Protein AF-A0A9X2L7C3-F1 (afdb_monomer_lite)

InterPro domains:
  IPR060381 Y2318, C-terminal domain [PF27539] (10-64)

Sequence (81 aa):
MPLKEKLLLAFFIWLGVYPSVLFMTWLVGKVGMDPPLPIKVLITTMVTVPTIEFLFLKRAKKITAAVEKKLGIDGDLREEG

Foldseek 3Di:
DDPVLVVQLVVQLCVVLVVLLVVLLVVLVVVPDPDPPVVSVVVSCVVSVVCSVVPRVVVSVVVSVVVCVVVVVPPPPPVPD

Radius of gyration: 17.77 Å; chains: 1; bounding box: 32×16×56 Å

Secondary structure (DSSP, 8-state):
--HHHHHHHHHHHHHHHHHHHHHHHHHHHHT-----HHHHHHHHHHHHHHHIIIIIIHHHHHHHHHHHHHHTTTSTTSS--

Organism: NCBI:txid2965077

Structure (mmCIF, N/CA/C/O backbone):
data_AF-A0A9X2L7C3-F1
#
_entry.id   AF-A0A9X2L7C3-F1
#
loop_
_atom_site.group_PDB
_atom_site.id
_atom_site.type_symbol
_atom_site.label_atom_id
_atom_site.label_alt_id
_atom_site.label_comp_id
_atom_site.label_asym_id
_atom_site.label_entity_id
_atom_site.label_seq_id
_atom_site.pdbx_PDB_ins_code
_atom_site.Cartn_x
_atom_site.Cartn_y
_atom_site.Cartn_z
_atom_site.occupancy
_atom_site.B_iso_or_equiv
_atom_site.auth_seq_id
_atom_site.auth_comp_id
_atom_site.auth_asym_id
_atom_site.auth_atom_id
_atom_site.pdbx_PDB_model_num
ATOM 1 N N . MET A 1 1 ? -14.328 3.671 16.327 1.00 57.00 1 MET A N 1
ATOM 2 C CA . MET A 1 1 ? -13.949 2.442 15.603 1.00 57.00 1 MET A CA 1
ATOM 3 C C . MET A 1 1 ? -12.782 1.795 16.341 1.00 57.00 1 MET A C 1
ATOM 5 O O . MET A 1 1 ? -11.662 2.308 16.238 1.00 57.00 1 MET A O 1
ATOM 9 N N . PRO A 1 2 ? -13.044 0.774 17.166 1.00 74.94 2 PRO A N 1
ATOM 10 C CA . PRO A 1 2 ? -12.026 0.026 17.894 1.00 74.94 2 PRO A CA 1
ATOM 11 C C . PRO A 1 2 ? -11.003 -0.619 16.951 1.00 74.94 2 PRO A C 1
ATOM 13 O O . PRO A 1 2 ? -11.249 -0.841 15.763 1.00 74.94 2 PRO A O 1
ATOM 16 N N . LEU A 1 3 ? -9.819 -0.919 17.491 1.00 76.81 3 LEU A N 1
ATOM 17 C CA . LEU A 1 3 ? -8.685 -1.449 16.727 1.00 76.81 3 LEU A CA 1
ATOM 18 C C . LEU A 1 3 ? -9.032 -2.754 15.986 1.00 76.81 3 LEU A C 1
ATOM 20 O O . LEU A 1 3 ? -8.603 -2.945 14.851 1.00 76.81 3 LEU A O 1
ATOM 24 N N . LYS A 1 4 ? -9.864 -3.612 16.593 1.00 73.62 4 LYS A N 1
ATOM 25 C CA . LYS A 1 4 ? -10.323 -4.883 16.010 1.00 73.62 4 LYS A CA 1
ATOM 26 C C . LYS A 1 4 ? -11.119 -4.676 14.712 1.00 73.62 4 LYS A C 1
ATOM 28 O O . LYS A 1 4 ? -10.824 -5.324 13.711 1.00 73.62 4 LYS A O 1
ATOM 33 N N . GLU A 1 5 ? -12.058 -3.730 14.691 1.00 70.06 5 GLU A N 1
ATOM 34 C CA . GLU A 1 5 ? -12.840 -3.389 13.491 1.00 70.06 5 GLU A CA 1
ATOM 35 C C . GLU A 1 5 ? -11.959 -2.810 12.383 1.00 70.06 5 GLU A C 1
ATOM 37 O O . GLU A 1 5 ? -12.109 -3.169 11.215 1.00 70.06 5 GLU A O 1
ATOM 42 N N . LYS A 1 6 ? -10.992 -1.955 12.743 1.00 73.88 6 LYS A N 1
ATOM 43 C CA . LYS A 1 6 ? -10.035 -1.390 11.780 1.00 73.88 6 LYS A CA 1
ATOM 44 C C . LYS A 1 6 ? -9.187 -2.474 11.118 1.00 73.88 6 LYS A C 1
ATOM 46 O O . LYS A 1 6 ? -8.978 -2.418 9.908 1.00 73.88 6 LYS A O 1
ATOM 51 N N . LEU A 1 7 ? -8.722 -3.458 11.889 1.00 81.75 7 LEU A N 1
ATOM 52 C CA . LEU A 1 7 ? -7.939 -4.583 11.373 1.00 81.75 7 LEU A CA 1
ATOM 53 C C . LEU A 1 7 ? -8.780 -5.510 10.493 1.00 81.75 7 LEU A C 1
ATOM 55 O O . LEU A 1 7 ? -8.327 -5.905 9.422 1.00 81.75 7 LEU A O 1
ATOM 59 N N . LEU A 1 8 ? -10.015 -5.809 10.900 1.00 77.81 8 LEU A N 1
ATOM 60 C CA . LEU A 1 8 ? -10.933 -6.631 10.113 1.00 77.81 8 LEU A CA 1
ATOM 61 C C . LEU A 1 8 ? -11.281 -5.946 8.782 1.00 77.81 8 LEU A C 1
ATOM 63 O O . LEU A 1 8 ? -11.202 -6.566 7.722 1.00 77.81 8 LEU A O 1
ATOM 67 N N . LEU A 1 9 ? -11.565 -4.643 8.810 1.00 76.00 9 LEU A N 1
ATOM 68 C CA . LEU A 1 9 ? -11.781 -3.839 7.609 1.00 76.00 9 LEU A CA 1
ATOM 69 C C . LEU A 1 9 ? -10.532 -3.810 6.714 1.00 76.00 9 LEU A C 1
ATOM 71 O O . LEU A 1 9 ? -10.649 -4.017 5.506 1.00 76.00 9 LEU A O 1
ATOM 75 N N . ALA A 1 10 ? -9.341 -3.609 7.286 1.00 79.00 10 ALA A N 1
ATOM 76 C CA . ALA A 1 10 ? -8.083 -3.625 6.539 1.00 79.00 10 ALA A CA 1
ATOM 77 C C . ALA A 1 10 ? -7.817 -4.988 5.881 1.00 79.00 10 ALA A C 1
ATOM 79 O O . ALA A 1 10 ? -7.396 -5.034 4.726 1.00 79.00 10 ALA A O 1
ATOM 80 N N . PHE A 1 11 ? -8.124 -6.088 6.571 1.00 81.88 11 PHE A N 1
ATOM 81 C CA . PHE A 1 11 ? -8.001 -7.441 6.033 1.00 81.88 11 PHE A CA 1
ATOM 82 C C . PHE A 1 11 ? -8.938 -7.672 4.840 1.00 81.88 11 PHE A C 1
ATOM 84 O O . PHE A 1 11 ? -8.502 -8.162 3.798 1.00 81.88 11 PHE A O 1
ATOM 91 N N . PHE A 1 12 ? -10.205 -7.258 4.940 1.00 77.12 12 PHE A N 1
ATOM 92 C CA . PHE A 1 12 ? -11.152 -7.364 3.823 1.00 77.12 12 PHE A CA 1
ATOM 93 C C . PHE A 1 12 ? -10.762 -6.488 2.630 1.00 77.12 12 PHE A C 1
ATOM 95 O O . PHE A 1 12 ? -10.918 -6.913 1.484 1.00 77.12 12 PHE A O 1
ATOM 102 N N . ILE A 1 13 ? -10.234 -5.286 2.881 1.00 77.62 13 ILE A N 1
ATOM 103 C CA . ILE A 1 13 ? -9.678 -4.441 1.820 1.00 77.62 13 ILE A CA 1
ATOM 104 C C . ILE A 1 13 ? -8.500 -5.156 1.162 1.00 77.62 13 ILE A C 1
ATOM 106 O O . ILE A 1 13 ? -8.497 -5.300 -0.057 1.00 77.62 13 ILE A O 1
ATOM 110 N N . TRP A 1 14 ? -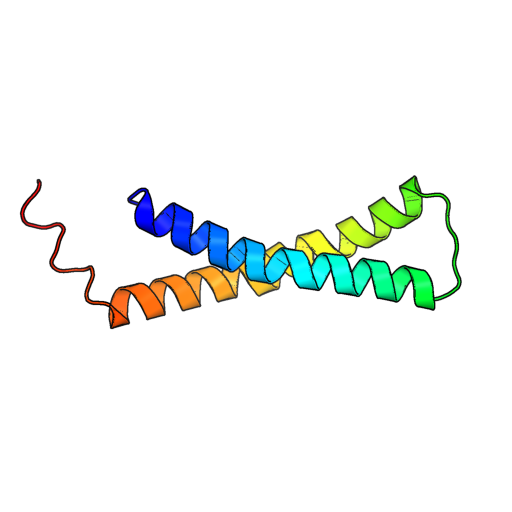7.543 -5.657 1.943 1.00 81.69 14 TRP A N 1
ATOM 111 C CA . TRP A 1 14 ? -6.371 -6.367 1.428 1.00 81.69 14 TRP A CA 1
ATOM 112 C C . TRP A 1 14 ? -6.754 -7.567 0.552 1.00 81.69 14 TRP A C 1
ATOM 114 O O . TRP A 1 14 ? -6.241 -7.699 -0.562 1.00 81.69 14 TRP A O 1
ATOM 124 N N . LEU A 1 15 ? -7.727 -8.369 0.997 1.00 80.31 15 LEU A N 1
ATOM 125 C CA . LEU A 1 15 ? -8.257 -9.513 0.250 1.00 80.31 15 LEU A CA 1
ATOM 126 C C . LEU A 1 15 ? -8.895 -9.099 -1.084 1.00 80.31 15 LEU A C 1
ATOM 128 O O . LEU A 1 15 ? -8.898 -9.881 -2.026 1.00 80.31 15 LEU A O 1
ATOM 132 N N . GLY A 1 16 ? -9.400 -7.870 -1.196 1.00 76.88 16 GLY A N 1
ATOM 133 C CA . GLY A 1 16 ? -9.893 -7.312 -2.452 1.00 76.88 16 GLY A CA 1
ATOM 134 C C . GLY A 1 16 ? -8.809 -6.709 -3.348 1.00 76.88 16 GLY A C 1
ATOM 135 O O . GLY A 1 16 ? -8.823 -6.899 -4.567 1.00 76.88 16 GLY A O 1
ATOM 136 N N . VAL A 1 17 ? -7.852 -5.999 -2.749 1.00 77.44 17 VAL A N 1
ATOM 137 C CA . VAL A 1 17 ? -6.774 -5.305 -3.468 1.00 77.44 17 VAL A CA 1
ATOM 138 C C . VAL A 1 17 ? -5.815 -6.295 -4.118 1.00 77.44 17 VAL A C 1
ATOM 140 O O . VAL A 1 17 ? -5.552 -6.181 -5.314 1.00 77.44 17 VAL A O 1
ATOM 143 N N . TYR A 1 18 ? -5.314 -7.274 -3.361 1.00 78.81 18 TYR A N 1
ATOM 144 C CA . TYR A 1 18 ? -4.290 -8.208 -3.833 1.00 78.81 18 TYR A CA 1
ATOM 145 C C . TYR A 1 18 ? -4.678 -8.954 -5.129 1.00 78.81 18 TYR A C 1
ATOM 147 O O . TYR A 1 18 ? -3.934 -8.853 -6.109 1.00 78.81 18 TYR A O 1
ATOM 155 N N . PRO A 1 19 ? -5.843 -9.630 -5.219 1.00 81.12 19 PRO A N 1
ATOM 156 C CA . PRO A 1 19 ? -6.240 -10.307 -6.451 1.00 81.12 19 PRO A CA 1
ATOM 157 C C . PRO A 1 19 ? -6.551 -9.329 -7.589 1.00 81.12 19 PRO A C 1
ATOM 159 O O . PRO A 1 19 ? -6.315 -9.665 -8.745 1.00 81.12 19 PRO A O 1
ATOM 162 N N . SER A 1 20 ? -7.033 -8.117 -7.291 1.00 76.88 20 SER A N 1
ATOM 163 C CA . SER A 1 20 ? -7.308 -7.100 -8.317 1.00 76.88 20 SER A CA 1
ATOM 164 C C . SER A 1 20 ? -6.022 -6.604 -8.981 1.00 76.88 20 SER A C 1
ATOM 166 O O . SER A 1 20 ? -5.940 -6.551 -10.208 1.00 76.88 20 SER A O 1
ATOM 168 N N . VAL A 1 21 ? -4.994 -6.302 -8.179 1.00 77.00 21 VAL A N 1
ATOM 169 C CA . VAL A 1 21 ? -3.662 -5.910 -8.666 1.00 77.00 21 VAL A CA 1
ATOM 170 C C . VAL A 1 21 ? -3.031 -7.048 -9.464 1.00 77.00 21 VAL A C 1
ATOM 172 O O . VAL A 1 21 ? -2.487 -6.816 -10.546 1.00 77.00 21 VAL A O 1
ATOM 175 N N . LEU A 1 22 ? -3.125 -8.280 -8.959 1.00 80.88 22 LEU A N 1
ATOM 176 C CA . LEU A 1 22 ? -2.585 -9.458 -9.631 1.00 80.88 22 LEU A CA 1
ATOM 177 C C . LEU A 1 22 ? -3.266 -9.689 -10.986 1.00 80.88 22 LEU A C 1
ATOM 179 O O . LEU A 1 22 ? -2.585 -9.885 -11.992 1.00 80.88 22 LEU A O 1
ATOM 183 N N . PHE A 1 23 ? -4.597 -9.606 -11.029 1.00 79.69 23 PHE A N 1
ATOM 184 C CA . PHE A 1 23 ? -5.375 -9.767 -12.253 1.00 79.69 23 PHE A CA 1
ATOM 185 C C . PHE A 1 23 ? -5.046 -8.689 -13.289 1.00 79.69 23 PHE A C 1
ATOM 187 O O . PHE A 1 23 ? -4.822 -9.015 -14.452 1.00 79.69 23 PHE A O 1
ATOM 194 N N . MET A 1 24 ? -4.953 -7.422 -12.877 1.00 73.44 24 MET A N 1
ATOM 195 C CA . MET A 1 24 ? -4.569 -6.336 -13.784 1.00 73.44 24 MET A CA 1
ATOM 196 C C . MET A 1 24 ? -3.140 -6.502 -14.301 1.00 73.44 24 MET A C 1
ATOM 198 O O . MET A 1 24 ? -2.902 -6.354 -15.496 1.00 73.44 24 MET A O 1
ATOM 202 N N . THR A 1 25 ? -2.203 -6.889 -13.435 1.00 72.81 25 THR A N 1
ATOM 203 C CA . THR A 1 25 ? -0.808 -7.139 -13.830 1.00 72.81 25 THR A CA 1
ATOM 204 C C . THR A 1 25 ? -0.719 -8.275 -14.853 1.00 72.81 25 THR A C 1
ATOM 206 O O . THR A 1 25 ? -0.023 -8.153 -15.863 1.00 72.81 25 THR A O 1
ATOM 209 N N . TRP A 1 26 ? -1.470 -9.357 -14.634 1.00 78.69 26 TRP A N 1
ATOM 210 C CA . TRP A 1 26 ? -1.570 -10.469 -15.578 1.00 78.69 26 TRP A CA 1
ATOM 211 C C . TRP A 1 26 ? -2.212 -10.048 -16.909 1.00 78.69 26 TRP A C 1
ATOM 213 O O . TRP A 1 26 ? -1.717 -10.406 -17.978 1.00 78.69 26 TRP A O 1
ATOM 223 N N . LEU A 1 27 ? -3.279 -9.246 -16.861 1.00 76.12 27 LEU A N 1
ATOM 224 C CA . LEU A 1 27 ? -3.988 -8.765 -18.047 1.00 76.12 27 LEU A CA 1
ATOM 225 C C . LEU A 1 27 ? -3.098 -7.863 -18.906 1.00 76.12 27 LEU A C 1
ATOM 227 O O . LEU A 1 27 ? -3.051 -8.034 -20.121 1.00 76.12 27 LEU A O 1
ATOM 231 N N . VAL A 1 28 ? -2.331 -6.968 -18.284 1.00 68.62 28 VAL A N 1
ATOM 232 C CA . VAL A 1 28 ? -1.373 -6.113 -18.994 1.00 68.62 28 VAL A CA 1
ATOM 233 C C . VAL A 1 28 ? -0.269 -6.941 -19.662 1.00 68.62 28 VAL A C 1
ATOM 235 O O . VAL A 1 28 ? 0.093 -6.648 -20.797 1.00 68.62 28 VAL A O 1
ATOM 238 N N . GLY A 1 29 ? 0.204 -8.017 -19.023 1.00 68.00 29 GLY A N 1
ATOM 239 C CA . GLY A 1 29 ? 1.139 -8.962 -19.647 1.00 68.00 29 GLY A CA 1
ATOM 240 C C . GLY A 1 29 ? 0.542 -9.731 -20.834 1.00 68.00 29 GLY A C 1
ATOM 241 O O . GLY A 1 29 ? 1.239 -9.998 -21.808 1.00 68.00 29 GLY A O 1
ATOM 242 N N . LYS A 1 30 ? -0.758 -10.053 -20.798 1.00 71.38 30 LYS A N 1
ATOM 243 C CA . LYS A 1 30 ? -1.444 -10.785 -21.879 1.00 71.38 30 LYS A CA 1
ATOM 244 C C . LYS A 1 30 ? -1.759 -9.917 -23.102 1.00 71.38 30 LYS A C 1
ATOM 246 O O . LYS A 1 30 ? -1.840 -10.439 -24.209 1.00 71.38 30 LYS A O 1
ATOM 251 N N . VAL A 1 31 ? -1.940 -8.610 -22.918 1.00 68.69 31 VAL A N 1
ATOM 252 C CA . VAL A 1 31 ? -2.281 -7.669 -24.001 1.00 68.69 31 VAL A CA 1
ATOM 253 C C . VAL A 1 31 ? -1.100 -7.430 -24.963 1.00 68.69 31 VAL A C 1
ATOM 255 O O . VAL A 1 31 ? -1.273 -6.792 -25.997 1.00 68.69 31 VAL A O 1
ATOM 258 N N . GLY A 1 32 ? 0.092 -7.977 -24.685 1.00 61.09 32 GLY A N 1
ATOM 259 C CA . GLY A 1 32 ? 1.236 -7.945 -25.610 1.00 61.09 32 GLY A CA 1
ATOM 260 C C . GLY A 1 32 ? 1.824 -6.549 -25.828 1.00 61.09 32 GLY A C 1
ATOM 261 O O . GLY A 1 32 ? 2.738 -6.371 -26.627 1.00 61.09 32 GLY A O 1
ATOM 262 N N . MET A 1 33 ? 1.317 -5.551 -25.103 1.00 58.97 33 MET 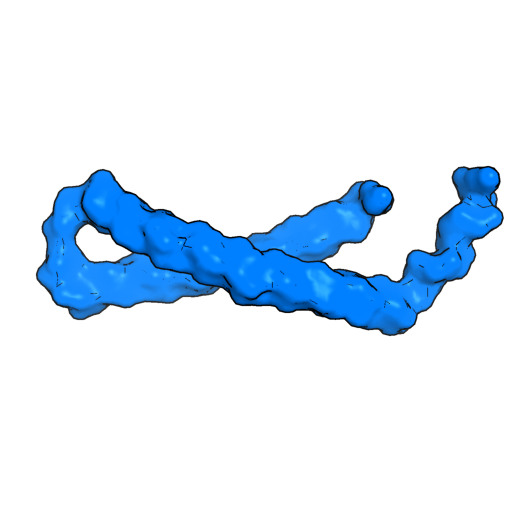A N 1
ATOM 263 C CA . MET A 1 33 ? 1.977 -4.273 -24.946 1.00 58.97 33 MET A CA 1
ATOM 264 C C . MET A 1 33 ? 2.998 -4.455 -23.825 1.00 58.97 33 MET A C 1
ATOM 266 O O . MET A 1 33 ? 2.620 -4.644 -22.668 1.00 58.97 33 MET A O 1
ATOM 270 N N . ASP A 1 34 ? 4.282 -4.362 -24.155 1.00 67.75 34 ASP A N 1
ATOM 271 C CA . ASP A 1 34 ? 5.356 -4.146 -23.185 1.00 67.75 34 ASP A CA 1
ATOM 272 C C . ASP A 1 34 ? 5.687 -2.652 -23.116 1.00 67.75 34 ASP A C 1
ATOM 274 O O . ASP A 1 34 ? 6.763 -2.225 -23.544 1.00 67.75 34 ASP A O 1
ATOM 278 N N . PRO A 1 35 ? 4.770 -1.798 -22.612 1.00 68.69 35 PRO A N 1
ATOM 279 C CA . PRO A 1 35 ? 5.135 -0.428 -22.370 1.00 68.69 35 PRO A CA 1
ATOM 280 C C . PRO A 1 35 ? 6.199 -0.418 -21.262 1.00 68.69 35 PRO A C 1
ATOM 282 O O . PRO A 1 35 ? 6.202 -1.297 -20.384 1.00 68.69 35 PRO A O 1
ATOM 285 N N . PRO A 1 36 ? 7.092 0.583 -21.265 1.00 75.50 36 PRO A N 1
ATOM 286 C CA . PRO A 1 36 ? 8.081 0.733 -20.211 1.00 75.50 36 PRO A CA 1
ATOM 287 C C . PRO A 1 36 ? 7.385 0.738 -18.844 1.00 75.50 36 PRO A C 1
ATOM 289 O O . PRO A 1 36 ? 6.278 1.267 -18.695 1.00 75.50 36 PRO A O 1
ATOM 292 N N . LEU A 1 37 ? 8.036 0.134 -17.844 1.00 77.38 37 LEU A N 1
ATOM 293 C CA . LEU A 1 37 ? 7.481 -0.101 -16.502 1.00 77.38 37 LEU A CA 1
ATOM 294 C C . LEU A 1 37 ? 6.690 1.086 -15.911 1.00 77.38 37 LEU A C 1
ATOM 296 O O . LEU A 1 37 ? 5.614 0.835 -15.368 1.00 77.38 37 LEU A O 1
ATOM 300 N N . PRO A 1 38 ? 7.114 2.361 -16.053 1.00 77.31 38 PRO A N 1
ATOM 301 C CA . PRO A 1 38 ? 6.351 3.495 -15.529 1.00 77.31 38 PRO A CA 1
ATOM 302 C C . PRO A 1 38 ? 4.937 3.619 -16.117 1.00 77.31 38 PRO A C 1
ATOM 304 O O . PRO A 1 38 ? 3.984 3.890 -15.391 1.00 77.31 38 PRO A O 1
ATOM 307 N N . ILE A 1 39 ? 4.777 3.366 -17.419 1.00 77.88 39 ILE A N 1
ATOM 308 C CA . ILE A 1 39 ? 3.482 3.435 -18.113 1.00 77.88 39 ILE A CA 1
ATOM 309 C C . ILE A 1 39 ? 2.613 2.237 -17.717 1.00 77.88 39 ILE A C 1
ATOM 311 O O . ILE A 1 39 ? 1.418 2.390 -17.462 1.00 77.88 39 ILE A O 1
ATOM 315 N N . LYS A 1 40 ? 3.230 1.054 -17.592 1.00 77.38 40 LYS A N 1
ATOM 316 C CA . LYS A 1 40 ? 2.578 -0.176 -17.117 1.00 77.38 40 LYS A CA 1
ATOM 317 C C . LYS A 1 40 ? 1.948 0.035 -15.736 1.00 77.38 40 LYS A C 1
ATOM 319 O O . LYS A 1 40 ? 0.781 -0.300 -15.518 1.00 77.38 40 LYS A O 1
ATOM 324 N N . VAL A 1 41 ? 2.710 0.644 -14.828 1.00 80.31 41 V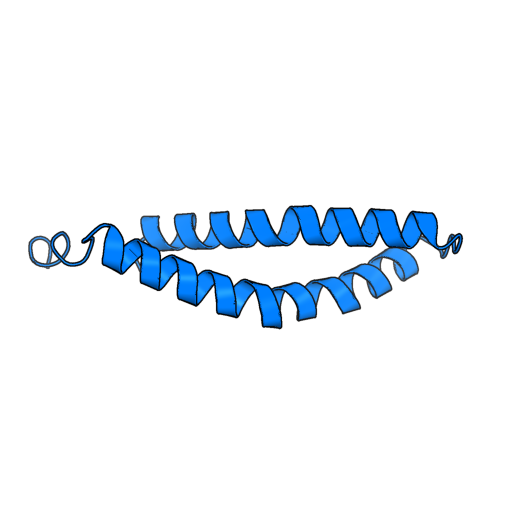AL A N 1
ATOM 325 C CA . VAL A 1 41 ? 2.262 0.979 -13.473 1.00 80.31 41 VAL A CA 1
ATOM 326 C C . VAL A 1 41 ? 1.159 2.031 -13.510 1.00 80.31 41 VAL A C 1
ATOM 328 O O . VAL A 1 41 ? 0.142 1.831 -12.858 1.00 80.31 41 VAL A O 1
ATOM 331 N N . LEU A 1 42 ? 1.303 3.096 -14.303 1.00 81.81 42 LEU A N 1
ATOM 332 C CA . LEU A 1 42 ? 0.312 4.174 -14.387 1.00 81.81 42 LEU A CA 1
ATOM 333 C C . LEU A 1 42 ? -1.055 3.688 -14.886 1.00 81.81 42 LEU A C 1
ATOM 335 O O . LEU A 1 42 ? -2.077 4.032 -14.301 1.00 81.81 42 LEU A O 1
ATOM 339 N N . ILE A 1 43 ? -1.089 2.854 -15.927 1.00 79.81 43 ILE A N 1
ATOM 340 C CA . ILE A 1 43 ? -2.345 2.278 -16.435 1.00 79.81 43 ILE A CA 1
ATOM 341 C C . ILE A 1 43 ? -2.956 1.345 -15.383 1.00 79.81 43 ILE A C 1
ATOM 343 O O . ILE A 1 43 ? -4.152 1.413 -15.097 1.00 79.81 43 ILE A O 1
ATOM 347 N N . THR A 1 44 ? -2.123 0.510 -14.757 1.00 77.56 44 THR A N 1
ATOM 348 C CA . THR A 1 44 ? -2.571 -0.427 -13.722 1.00 77.56 44 THR A CA 1
ATOM 349 C C . THR A 1 44 ? -3.161 0.313 -12.527 1.00 77.56 44 THR A C 1
ATOM 351 O O . THR A 1 44 ? -4.241 -0.053 -12.068 1.00 77.56 44 THR A O 1
ATOM 354 N N . THR A 1 45 ? -2.518 1.370 -12.029 1.00 81.44 45 THR A N 1
ATOM 355 C CA . THR A 1 45 ? -3.019 2.147 -10.887 1.00 81.44 45 THR A CA 1
ATOM 356 C C . THR A 1 45 ? -4.244 2.975 -11.255 1.00 81.44 45 THR A C 1
ATOM 358 O O . THR A 1 45 ? -5.195 2.995 -10.476 1.00 81.44 45 THR A O 1
ATOM 361 N N . MET A 1 46 ? -4.283 3.571 -12.450 1.00 81.75 46 MET A N 1
ATOM 362 C CA . MET A 1 46 ? -5.433 4.343 -12.936 1.00 81.75 46 MET A CA 1
ATOM 363 C C . MET A 1 46 ? -6.712 3.506 -13.004 1.00 81.75 46 MET A C 1
ATOM 365 O O . MET A 1 46 ? -7.789 4.038 -12.765 1.00 81.75 46 MET A O 1
ATOM 369 N N . VAL A 1 47 ? -6.609 2.204 -13.277 1.00 80.12 47 VAL A N 1
ATOM 370 C CA . VAL A 1 47 ? -7.763 1.293 -13.250 1.00 80.12 47 VAL A CA 1
ATOM 371 C C . VAL A 1 47 ? -7.973 0.698 -11.857 1.00 80.12 47 VAL A C 1
ATOM 373 O O . VAL A 1 47 ? -9.102 0.617 -11.371 1.00 80.12 47 VAL A O 1
ATOM 376 N N . THR A 1 48 ? -6.899 0.294 -11.181 1.00 77.62 48 THR A N 1
ATOM 377 C CA . THR A 1 48 ? -6.984 -0.431 -9.905 1.00 77.62 48 THR A CA 1
ATOM 378 C C . THR A 1 48 ? -7.481 0.458 -8.767 1.00 77.62 48 THR A C 1
ATOM 380 O O . THR A 1 48 ? -8.325 0.021 -7.992 1.00 77.62 48 THR A O 1
ATOM 383 N N . VAL A 1 49 ? -7.035 1.714 -8.682 1.00 82.75 49 VAL A N 1
ATOM 384 C CA . VAL A 1 49 ? -7.449 2.653 -7.624 1.00 82.75 49 VAL A CA 1
ATOM 385 C C . VAL A 1 49 ? -8.960 2.921 -7.639 1.00 82.75 49 VAL A C 1
ATOM 387 O O . VAL A 1 49 ? -9.597 2.644 -6.622 1.00 82.75 49 VAL A O 1
ATOM 390 N N . PRO A 1 50 ? -9.589 3.364 -8.749 1.00 79.31 50 PRO A N 1
ATOM 391 C CA . PRO A 1 50 ? -11.036 3.566 -8.767 1.00 79.31 50 PRO A CA 1
ATOM 392 C C . PRO A 1 50 ? -11.796 2.246 -8.617 1.00 79.31 50 PRO A C 1
ATOM 394 O O . PRO A 1 50 ? -12.843 2.213 -7.979 1.00 79.31 50 PRO A O 1
ATOM 397 N N . THR A 1 51 ? -11.268 1.130 -9.127 1.00 78.56 51 THR A N 1
ATOM 398 C CA . THR A 1 51 ? -11.871 -0.192 -8.894 1.00 78.56 51 THR A CA 1
ATOM 399 C C . THR A 1 51 ? -11.939 -0.499 -7.395 1.00 78.56 51 THR A C 1
ATOM 401 O O . THR A 1 51 ? -12.994 -0.888 -6.887 1.00 78.56 51 THR A O 1
ATOM 404 N N . ILE A 1 52 ? -10.850 -0.263 -6.660 1.00 75.31 52 ILE A N 1
ATOM 405 C CA . ILE A 1 52 ? -10.795 -0.420 -5.201 1.00 75.31 52 ILE A CA 1
ATOM 406 C C . ILE A 1 52 ? -11.762 0.544 -4.510 1.00 75.31 52 ILE A C 1
ATOM 408 O O . ILE A 1 52 ? -12.557 0.129 -3.663 1.00 75.31 52 ILE A O 1
ATOM 412 N N . GLU A 1 53 ? -11.743 1.815 -4.883 1.00 78.75 53 GLU A N 1
ATOM 413 C CA . GLU A 1 53 ? -12.545 2.842 -4.227 1.00 78.75 53 GLU A CA 1
ATOM 414 C C . GLU A 1 53 ? -14.054 2.637 -4.440 1.00 78.75 53 GLU A C 1
ATOM 416 O O . GLU A 1 53 ? -14.836 2.631 -3.485 1.00 78.75 53 GLU A O 1
ATOM 421 N N . PHE A 1 54 ? -14.480 2.397 -5.680 1.00 77.69 54 PHE A N 1
ATOM 422 C CA . PHE A 1 54 ? -15.897 2.286 -6.016 1.00 77.69 54 PHE A CA 1
ATOM 423 C C . PHE A 1 54 ? -16.488 0.916 -5.689 1.00 77.69 54 PHE A C 1
ATOM 425 O O . PHE A 1 54 ? -17.625 0.850 -5.207 1.00 77.69 54 PHE A O 1
ATOM 432 N N . LEU A 1 55 ? -15.756 -0.176 -5.934 1.00 73.88 55 LEU A N 1
ATOM 433 C CA . LEU A 1 55 ? -16.286 -1.527 -5.730 1.00 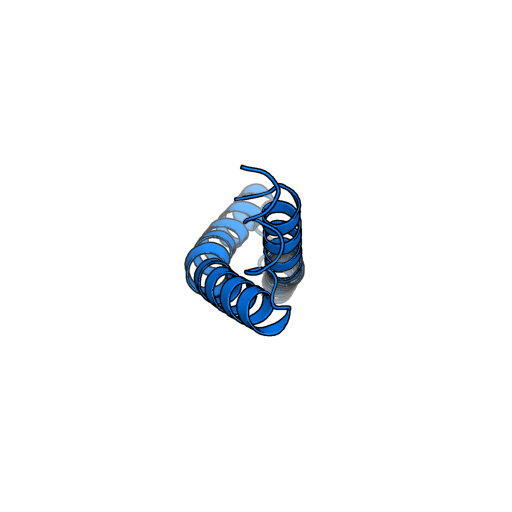73.88 55 LEU A CA 1
ATOM 434 C C . LEU A 1 55 ? -15.932 -2.073 -4.355 1.00 73.88 55 LEU A C 1
ATOM 436 O O . LEU A 1 55 ? -16.815 -2.586 -3.664 1.00 73.88 55 LEU A O 1
ATOM 440 N N . PHE A 1 56 ? -14.673 -1.961 -3.939 1.00 70.69 56 PHE A N 1
ATOM 441 C CA . PHE A 1 56 ? -14.221 -2.630 -2.725 1.00 70.69 56 PHE A CA 1
ATOM 442 C C . PHE A 1 56 ? -14.553 -1.844 -1.468 1.00 70.69 56 PHE A C 1
ATOM 444 O O . PHE A 1 56 ? -15.086 -2.451 -0.551 1.00 70.69 56 PHE A O 1
ATOM 451 N N . LEU A 1 57 ? -14.369 -0.522 -1.407 1.00 69.94 57 LEU A N 1
ATOM 452 C CA . LEU A 1 57 ? -14.699 0.217 -0.177 1.00 69.94 57 LEU A CA 1
ATOM 453 C C . LEU A 1 57 ? -16.199 0.189 0.142 1.00 69.94 57 LEU A C 1
ATOM 455 O O . LEU A 1 57 ? -16.577 0.024 1.303 1.00 69.94 57 LEU A O 1
ATOM 459 N N . LYS A 1 58 ? -17.071 0.291 -0.870 1.00 75.31 58 LYS A N 1
ATOM 460 C CA . LYS A 1 58 ? -18.528 0.191 -0.662 1.00 75.31 58 LYS A CA 1
ATOM 461 C C . LYS A 1 58 ? -18.942 -1.206 -0.200 1.00 75.31 58 LYS A C 1
ATOM 463 O O . LYS A 1 58 ? -19.747 -1.336 0.723 1.00 75.31 58 LYS A O 1
ATOM 468 N N . ARG A 1 59 ? -18.390 -2.254 -0.821 1.00 74.50 59 ARG A N 1
ATOM 469 C CA . ARG A 1 59 ? -18.691 -3.646 -0.455 1.00 74.50 59 ARG A CA 1
ATOM 470 C C . ARG A 1 59 ? -18.083 -4.021 0.890 1.00 74.50 59 ARG A C 1
ATOM 472 O O . ARG A 1 59 ? -18.787 -4.610 1.696 1.00 74.50 59 ARG A O 1
ATOM 479 N N . ALA A 1 60 ? -16.844 -3.622 1.161 1.00 68.38 60 ALA A N 1
ATOM 480 C CA . ALA A 1 60 ? -16.168 -3.841 2.432 1.00 68.38 60 ALA A CA 1
ATOM 481 C C . ALA A 1 60 ? -16.965 -3.211 3.573 1.00 68.38 60 ALA A C 1
ATOM 483 O O . ALA A 1 60 ? -17.325 -3.936 4.485 1.00 68.38 60 ALA A O 1
ATOM 484 N N . LYS A 1 61 ? -17.374 -1.936 3.474 1.00 70.06 61 LYS A N 1
ATOM 485 C CA . LYS A 1 61 ? -18.224 -1.293 4.497 1.00 70.06 61 LYS A CA 1
ATOM 486 C C . LYS A 1 61 ? -19.542 -2.038 4.734 1.00 70.06 61 LYS A C 1
ATOM 488 O O . LYS A 1 61 ? -19.971 -2.189 5.873 1.00 70.06 61 LYS A O 1
ATOM 493 N N . LYS A 1 62 ? -20.191 -2.524 3.668 1.00 72.31 62 LYS A N 1
ATOM 494 C CA . LYS A 1 62 ? -21.437 -3.299 3.782 1.00 72.31 62 LYS A CA 1
ATOM 495 C C . LYS A 1 62 ? -21.205 -4.669 4.426 1.00 72.31 62 LYS A C 1
ATOM 497 O O . LYS A 1 62 ? -22.033 -5.115 5.212 1.00 72.31 62 LYS A O 1
ATOM 502 N N . ILE A 1 63 ? -20.099 -5.331 4.090 1.00 73.44 63 ILE A N 1
ATOM 503 C CA . ILE A 1 63 ? -19.731 -6.642 4.632 1.00 73.44 63 ILE A CA 1
ATOM 504 C C . ILE A 1 63 ? -19.312 -6.507 6.092 1.00 73.44 63 ILE A C 1
ATOM 506 O O . ILE A 1 63 ? -19.817 -7.266 6.907 1.00 73.44 63 ILE A O 1
ATOM 510 N N . THR A 1 64 ? -18.473 -5.532 6.450 1.00 69.50 64 THR A N 1
ATOM 511 C CA . THR A 1 64 ? -18.087 -5.296 7.847 1.00 69.50 64 THR A CA 1
ATOM 512 C C . THR A 1 64 ? -19.307 -4.974 8.700 1.00 69.50 64 THR A C 1
ATOM 514 O O . THR A 1 64 ? -19.488 -5.619 9.722 1.00 69.50 64 THR A O 1
ATOM 517 N N . ALA A 1 65 ? -20.215 -4.108 8.234 1.00 72.31 65 ALA A N 1
ATOM 518 C CA . ALA A 1 65 ? -21.463 -3.818 8.947 1.00 72.31 65 ALA A CA 1
ATOM 519 C C . ALA A 1 65 ? -22.378 -5.054 9.086 1.00 72.31 65 ALA A C 1
ATOM 521 O O . ALA A 1 65 ? -23.019 -5.256 10.115 1.00 72.31 65 ALA A O 1
ATOM 522 N N . ALA A 1 66 ? -22.441 -5.915 8.063 1.00 72.94 66 ALA A N 1
ATOM 523 C CA . ALA A 1 66 ? -23.212 -7.157 8.125 1.00 72.94 66 ALA A CA 1
ATOM 524 C C . ALA A 1 66 ? -22.574 -8.204 9.057 1.00 72.94 66 ALA A C 1
ATOM 526 O O . ALA A 1 66 ? -23.291 -8.953 9.719 1.00 72.94 66 ALA A O 1
ATOM 527 N N . VAL A 1 67 ? -21.243 -8.259 9.106 1.00 71.62 67 VAL A N 1
ATOM 528 C CA . VAL A 1 67 ? -20.468 -9.160 9.967 1.00 71.62 67 VAL A CA 1
ATOM 529 C C . VAL A 1 67 ? -20.555 -8.715 11.426 1.00 71.62 67 VAL A C 1
ATOM 531 O O . VAL A 1 67 ? -20.816 -9.554 12.279 1.00 71.62 67 VAL A O 1
ATOM 534 N N . GLU A 1 68 ? -20.443 -7.418 11.706 1.00 69.12 68 GLU A N 1
ATOM 535 C CA . GLU A 1 68 ? -20.609 -6.820 13.039 1.00 69.12 68 GLU A CA 1
ATOM 536 C C . GLU A 1 68 ? -22.004 -7.107 13.608 1.00 69.12 68 GLU A C 1
ATOM 538 O O . GLU A 1 68 ? -22.133 -7.672 14.696 1.00 69.12 68 GLU A O 1
ATOM 543 N N . LYS A 1 69 ? -23.050 -6.880 12.799 1.00 71.31 69 LYS A N 1
ATOM 544 C CA . LYS A 1 69 ? -24.435 -7.219 13.155 1.00 71.31 69 LYS A CA 1
ATOM 545 C C . LYS A 1 69 ? -24.637 -8.716 13.421 1.00 71.31 69 LYS A C 1
ATOM 547 O O . LYS A 1 69 ? -25.437 -9.083 14.275 1.00 71.31 69 LYS A O 1
ATOM 552 N N . LYS A 1 70 ? -23.958 -9.5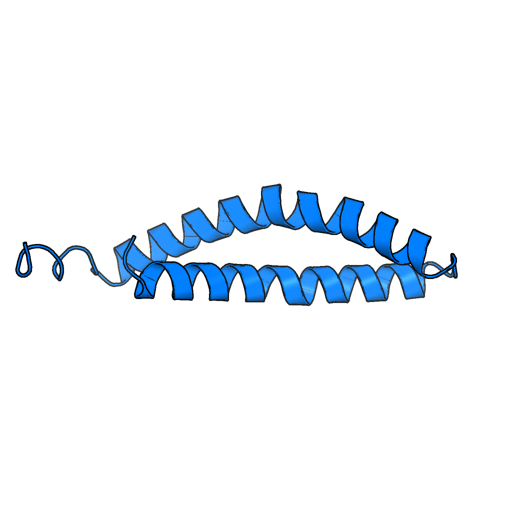92 12.671 1.00 70.00 70 LYS A N 1
ATOM 553 C CA . LYS A 1 70 ? -24.098 -11.054 12.798 1.00 70.00 70 LYS A CA 1
ATOM 554 C C . LYS A 1 70 ? -23.288 -11.629 13.962 1.00 70.00 70 LYS A C 1
ATOM 556 O O . LYS A 1 70 ? -23.690 -12.642 14.523 1.00 70.00 70 LYS A O 1
ATOM 561 N N . LEU A 1 71 ? -22.167 -11.001 14.307 1.00 66.19 71 LEU A N 1
ATOM 562 C CA . LEU A 1 71 ? -21.316 -11.391 15.431 1.00 66.19 71 LEU A CA 1
ATOM 563 C C . LEU A 1 71 ? -21.809 -10.838 16.775 1.00 66.19 71 LEU A C 1
ATOM 565 O O . LEU A 1 71 ? -21.236 -11.191 17.799 1.00 66.19 71 LEU A O 1
ATOM 569 N N . GLY A 1 72 ? -22.860 -10.009 16.792 1.00 61.78 72 GLY A N 1
ATOM 570 C CA . GLY A 1 72 ? -23.455 -9.508 18.032 1.00 61.78 72 GLY A CA 1
ATOM 571 C C . GLY A 1 72 ? -22.508 -8.630 18.855 1.00 61.78 72 GLY A C 1
ATOM 572 O O . GLY A 1 72 ? -22.715 -8.483 20.056 1.00 61.78 72 GLY A O 1
ATOM 573 N N . ILE A 1 73 ? -21.494 -8.024 18.223 1.00 60.31 73 ILE A N 1
ATOM 574 C CA . ILE A 1 73 ? -20.519 -7.110 18.855 1.00 60.31 73 ILE A CA 1
ATOM 575 C C . ILE A 1 73 ? -21.163 -5.726 19.097 1.00 60.31 73 ILE A C 1
ATOM 577 O O . ILE A 1 73 ? -20.556 -4.688 18.893 1.00 60.31 73 ILE A O 1
ATOM 581 N N . ASP A 1 74 ? -22.434 -5.708 19.492 1.00 58.97 74 ASP A N 1
ATOM 582 C CA . ASP A 1 74 ? -23.146 -4.520 19.983 1.00 58.97 74 ASP A CA 1
ATOM 583 C C . ASP A 1 74 ? -23.267 -4.575 21.524 1.00 58.97 74 ASP A C 1
ATOM 585 O O . ASP A 1 74 ? -23.463 -3.560 22.182 1.00 58.97 74 ASP A O 1
ATOM 589 N N . GLY A 1 75 ? -23.093 -5.764 22.126 1.00 56.16 75 GLY A N 1
ATOM 590 C CA . GLY A 1 75 ? -23.228 -5.985 23.571 1.00 56.16 75 GLY A CA 1
ATOM 591 C C . GLY A 1 75 ? -21.956 -5.809 24.411 1.00 56.16 75 GLY A C 1
ATOM 592 O O . GLY A 1 75 ? -22.068 -5.699 25.624 1.00 56.16 75 GLY A O 1
ATOM 593 N N . ASP A 1 76 ? -20.766 -5.760 23.804 1.00 55.22 76 ASP A N 1
ATOM 594 C CA . ASP A 1 76 ? -19.476 -5.769 24.531 1.00 55.22 76 ASP A CA 1
ATOM 595 C C . ASP A 1 76 ? -18.958 -4.360 24.891 1.00 55.22 76 ASP A C 1
ATOM 597 O O . ASP A 1 76 ? -17.890 -4.214 25.467 1.00 55.22 76 ASP A O 1
ATOM 601 N N . LEU A 1 77 ? -19.689 -3.293 24.538 1.00 55.25 77 LEU A N 1
ATOM 602 C CA . LEU A 1 77 ? -19.210 -1.905 24.673 1.00 55.25 77 LEU A CA 1
ATOM 603 C C . LEU A 1 77 ? -20.041 -1.026 25.614 1.00 55.25 77 LEU A C 1
ATOM 605 O O . LEU A 1 77 ? -19.775 0.170 25.714 1.00 55.25 77 LEU 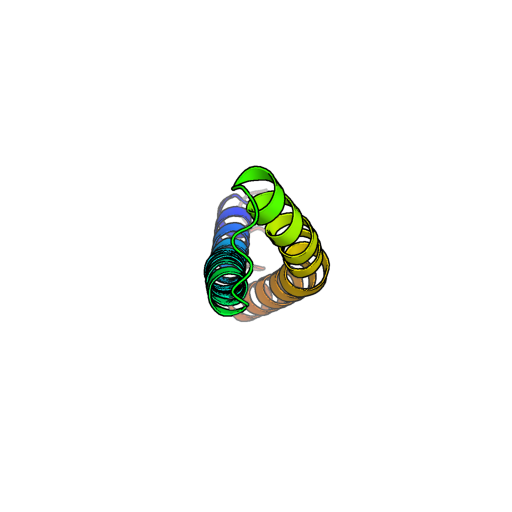A O 1
ATOM 609 N N . ARG A 1 78 ? -21.035 -1.581 26.315 1.00 54.69 78 ARG A N 1
ATOM 610 C CA . ARG A 1 78 ? -21.775 -0.832 27.346 1.00 54.69 78 ARG A CA 1
ATOM 611 C C . ARG A 1 78 ? -21.223 -1.037 28.762 1.00 54.69 78 ARG A C 1
ATOM 613 O O . ARG A 1 78 ? -21.704 -0.383 29.678 1.00 54.69 78 ARG A O 1
ATOM 620 N N . GLU A 1 79 ? -20.228 -1.909 28.937 1.00 53.94 79 GLU A N 1
ATOM 621 C CA . GLU A 1 79 ? -19.612 -2.187 30.245 1.00 53.94 79 GLU A CA 1
ATOM 622 C C . GLU A 1 79 ? -18.218 -1.553 30.434 1.00 53.94 79 GLU A C 1
ATOM 624 O O . GLU A 1 79 ? -17.658 -1.652 31.520 1.00 53.94 79 GLU A O 1
ATOM 629 N N . GLU A 1 80 ? -17.673 -0.844 29.435 1.00 56.41 80 GLU A N 1
ATOM 630 C CA . GLU A 1 80 ? -16.356 -0.177 29.536 1.00 56.41 80 GLU A CA 1
ATOM 631 C C . GLU A 1 80 ? -16.389 1.349 29.289 1.00 56.41 80 GLU A C 1
ATOM 633 O O . GLU A 1 80 ? -15.390 1.943 28.874 1.00 56.41 80 GLU A O 1
ATOM 638 N N . GLY A 1 81 ? -17.516 2.017 29.558 1.00 42.19 81 GLY A N 1
ATOM 639 C CA . GLY A 1 81 ? -17.640 3.482 29.480 1.00 42.19 81 GLY A CA 1
ATOM 640 C C . GLY A 1 81 ? -18.821 4.030 30.264 1.00 42.19 81 GLY A C 1
ATOM 641 O O . GLY A 1 81 ? -19.207 5.181 29.965 1.00 42.19 81 GLY A O 1
#

pLDDT: mean 72.43, std 8.32, range [42.19, 82.75]